Protein AF-A0A662TYP4-F1 (afdb_monomer_lite)

Structure (mmCIF, N/CA/C/O backbone):
data_AF-A0A662TYP4-F1
#
_entry.id   AF-A0A662TYP4-F1
#
loop_
_atom_site.group_PDB
_atom_site.id
_atom_site.type_symbol
_atom_site.label_atom_id
_atom_site.label_alt_id
_atom_site.label_comp_id
_atom_site.label_asym_id
_atom_site.label_entity_id
_atom_site.label_seq_id
_atom_site.pdbx_PDB_ins_code
_atom_site.Cartn_x
_atom_site.Cartn_y
_atom_site.Cartn_z
_atom_site.occupancy
_atom_site.B_iso_or_equiv
_atom_site.auth_seq_id
_atom_site.auth_comp_id
_atom_site.auth_asym_id
_atom_site.auth_atom_id
_atom_site.pdbx_PDB_model_num
ATOM 1 N N . MET A 1 1 ? 7.976 -9.303 -8.285 1.00 63.06 1 MET A N 1
ATOM 2 C CA . MET A 1 1 ? 8.296 -9.335 -6.838 1.00 63.06 1 MET A CA 1
ATOM 3 C C . MET A 1 1 ? 7.030 -8.979 -6.077 1.00 63.06 1 MET A C 1
ATOM 5 O O . MET A 1 1 ? 6.399 -7.990 -6.422 1.00 63.06 1 MET A O 1
ATOM 9 N N . ARG A 1 2 ? 6.602 -9.803 -5.116 1.00 54.44 2 ARG A N 1
ATOM 10 C CA . ARG A 1 2 ? 5.384 -9.561 -4.326 1.00 54.44 2 ARG A CA 1
ATOM 11 C C . ARG A 1 2 ? 5.800 -9.397 -2.871 1.00 54.44 2 ARG A C 1
ATOM 13 O O . ARG A 1 2 ? 6.273 -10.364 -2.279 1.00 54.44 2 ARG A O 1
ATOM 20 N N . GLU A 1 3 ? 5.669 -8.191 -2.330 1.00 59.22 3 GLU A N 1
ATOM 21 C CA . GLU A 1 3 ? 5.973 -7.904 -0.930 1.00 59.22 3 GLU A CA 1
ATOM 22 C C . GLU A 1 3 ? 4.676 -7.585 -0.184 1.00 59.22 3 GLU A C 1
ATOM 24 O O . GLU A 1 3 ? 3.977 -6.606 -0.445 1.00 59.22 3 GLU A O 1
ATOM 29 N N . LYS A 1 4 ? 4.339 -8.439 0.780 1.00 59.81 4 LYS A N 1
ATOM 30 C CA . LYS A 1 4 ? 3.266 -8.157 1.732 1.00 59.81 4 LYS A CA 1
ATOM 31 C C . LYS A 1 4 ? 3.852 -7.270 2.809 1.00 59.81 4 LYS A C 1
ATOM 33 O O . LYS A 1 4 ? 4.57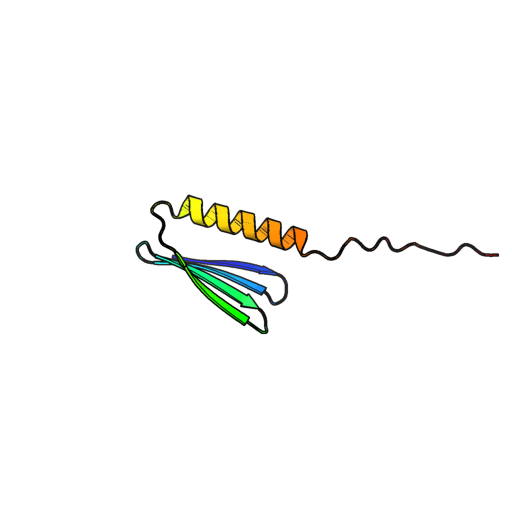1 -7.767 3.672 1.00 59.81 4 LYS A O 1
ATOM 38 N N . ILE A 1 5 ? 3.619 -5.965 2.699 1.00 60.75 5 ILE A N 1
ATOM 39 C CA . ILE A 1 5 ? 4.404 -5.023 3.482 1.00 60.75 5 ILE A CA 1
ATOM 40 C C . ILE A 1 5 ? 3.885 -4.938 4.921 1.00 60.75 5 ILE A C 1
ATOM 42 O O . ILE A 1 5 ? 4.721 -5.078 5.811 1.00 60.75 5 ILE A O 1
ATOM 46 N N . LYS A 1 6 ? 2.580 -4.801 5.227 1.00 60.09 6 LYS A N 1
ATOM 47 C CA . LYS A 1 6 ? 2.146 -4.642 6.641 1.00 60.09 6 LYS A CA 1
ATOM 48 C C . LYS A 1 6 ? 0.721 -5.123 6.950 1.00 60.09 6 LYS A C 1
ATOM 50 O O . LYS A 1 6 ? -0.191 -4.972 6.143 1.00 60.09 6 LYS A O 1
ATOM 55 N N . ILE A 1 7 ? 0.543 -5.658 8.166 1.00 58.28 7 ILE A N 1
ATOM 56 C CA . ILE A 1 7 ? -0.742 -6.047 8.779 1.00 58.28 7 ILE A CA 1
ATOM 57 C C . ILE A 1 7 ? -0.887 -5.271 10.097 1.00 58.28 7 ILE A C 1
ATOM 59 O O . ILE A 1 7 ? 0.018 -5.327 10.9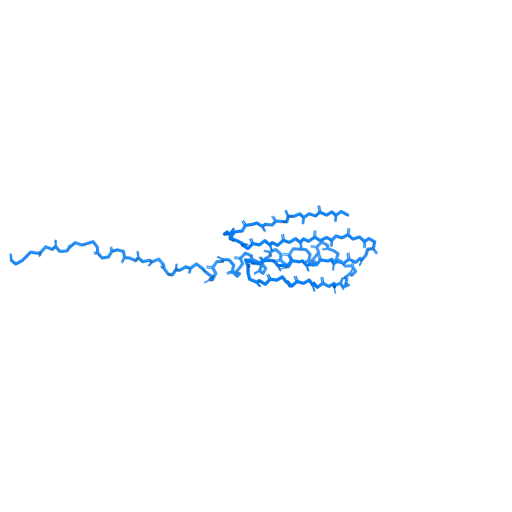32 1.00 58.28 7 ILE A O 1
ATOM 63 N N . LYS A 1 8 ? -2.007 -4.568 10.318 1.00 59.25 8 LYS A N 1
ATOM 64 C CA . LYS A 1 8 ? -2.360 -4.017 11.641 1.00 59.25 8 LYS A CA 1
ATOM 65 C C . LYS A 1 8 ? -3.860 -4.162 11.896 1.00 59.25 8 LYS A C 1
ATOM 67 O O . LYS A 1 8 ? -4.676 -3.583 11.188 1.00 59.25 8 LYS A O 1
ATOM 72 N N . GLY A 1 9 ? -4.205 -4.912 12.944 1.00 66.00 9 GLY A N 1
ATOM 73 C CA . GLY A 1 9 ? -5.581 -5.349 13.184 1.00 66.00 9 GLY A CA 1
ATOM 74 C C . GLY A 1 9 ? -6.024 -6.355 12.119 1.00 66.00 9 GLY A C 1
ATOM 75 O O . GLY A 1 9 ? -5.255 -7.235 11.742 1.00 66.00 9 GLY A O 1
ATOM 76 N N . ASN A 1 10 ? -7.243 -6.181 11.626 1.00 72.12 10 ASN A N 1
ATOM 77 C CA . ASN A 1 10 ? -7.844 -6.874 10.485 1.00 72.12 10 ASN A CA 1
ATOM 78 C C . ASN A 1 10 ? -7.451 -6.268 9.122 1.00 72.12 10 ASN A C 1
ATOM 80 O O . ASN A 1 10 ? -7.843 -6.779 8.075 1.00 72.12 10 ASN A O 1
ATOM 84 N N . LYS A 1 11 ? -6.635 -5.205 9.118 1.00 71.81 11 LYS A N 1
ATOM 85 C CA . LYS A 1 11 ? -6.272 -4.488 7.898 1.00 71.81 11 LYS A CA 1
ATOM 86 C C . LYS A 1 11 ? -4.932 -4.935 7.343 1.00 71.81 11 LYS A C 1
ATOM 88 O O . LYS A 1 11 ? -3.938 -5.010 8.074 1.00 71.81 11 LYS A O 1
ATOM 93 N N . MET A 1 12 ? -4.899 -5.193 6.041 1.00 77.31 12 MET A N 1
ATOM 94 C CA . MET A 1 12 ? -3.718 -5.669 5.325 1.00 77.31 12 MET A CA 1
ATOM 95 C C . MET A 1 12 ? -3.412 -4.764 4.130 1.00 77.31 12 MET A C 1
ATOM 97 O O . MET A 1 12 ? -4.317 -4.378 3.394 1.00 77.31 12 MET A O 1
ATOM 101 N N . LEU A 1 13 ? -2.127 -4.458 3.948 1.00 77.00 13 LEU A N 1
ATOM 102 C CA . LEU A 1 13 ? -1.583 -3.776 2.779 1.00 77.00 13 LEU A CA 1
ATOM 103 C C . LEU A 1 13 ? -0.653 -4.731 2.026 1.00 77.00 13 LEU A C 1
ATOM 105 O O . LEU A 1 13 ? 0.350 -5.199 2.577 1.00 77.00 13 LEU A O 1
ATOM 109 N N . GLU A 1 14 ? -0.949 -4.985 0.758 1.00 79.75 14 GLU A N 1
ATOM 110 C CA . GLU A 1 14 ? -0.042 -5.680 -0.150 1.00 79.75 14 GLU A CA 1
ATOM 111 C C . GLU A 1 14 ? 0.392 -4.770 -1.282 1.00 79.75 14 GLU A C 1
ATOM 113 O O . GLU A 1 14 ? -0.409 -4.052 -1.883 1.00 79.75 14 GLU A O 1
ATOM 118 N N . ILE A 1 15 ? 1.686 -4.849 -1.574 1.00 75.38 15 ILE A N 1
ATOM 119 C CA . ILE A 1 15 ? 2.310 -4.142 -2.672 1.00 75.38 15 ILE A CA 1
ATOM 120 C C . ILE A 1 15 ? 2.935 -5.193 -3.586 1.00 75.38 15 ILE A C 1
ATOM 122 O O . ILE A 1 15 ? 3.777 -6.007 -3.196 1.00 75.38 15 ILE A O 1
ATOM 126 N N . SER A 1 16 ? 2.495 -5.201 -4.832 1.00 75.31 16 SER A N 1
ATOM 127 C CA . SER A 1 16 ? 2.984 -6.107 -5.858 1.00 75.31 16 SER A CA 1
ATOM 128 C C . SER A 1 16 ? 3.639 -5.311 -6.975 1.00 75.31 16 SER A C 1
ATOM 130 O O . SER A 1 16 ? 3.200 -4.220 -7.331 1.00 75.31 16 SER A O 1
ATOM 132 N N . HIS A 1 17 ? 4.725 -5.855 -7.511 1.00 70.69 17 HIS A N 1
ATOM 133 C CA . HIS A 1 17 ? 5.377 -5.313 -8.689 1.00 70.69 17 HIS A CA 1
ATOM 134 C C . HIS A 1 17 ? 5.624 -6.430 -9.688 1.00 70.69 17 HIS A C 1
ATOM 136 O O . HIS A 1 17 ? 6.366 -7.381 -9.404 1.00 70.69 17 HIS A O 1
ATOM 142 N N . ASP A 1 18 ? 5.015 -6.304 -10.859 1.00 70.88 18 ASP A N 1
ATOM 143 C CA . ASP A 1 18 ? 5.263 -7.184 -11.991 1.00 70.88 18 ASP A CA 1
ATOM 144 C C . ASP A 1 18 ? 5.466 -6.351 -13.253 1.00 70.88 18 ASP A C 1
ATOM 146 O O . ASP A 1 18 ? 4.590 -5.595 -13.663 1.00 70.88 18 ASP A O 1
ATOM 150 N N . SER A 1 19 ? 6.642 -6.484 -13.867 1.00 68.31 19 SER A N 1
ATOM 151 C CA . SER A 1 19 ? 6.911 -5.954 -15.206 1.00 68.31 19 SER A CA 1
ATOM 152 C C . SER A 1 19 ? 6.514 -4.472 -15.398 1.00 68.31 19 SER A C 1
ATOM 154 O O . SER A 1 19 ? 5.874 -4.127 -16.389 1.00 68.31 19 SER A O 1
ATOM 156 N N . GLY A 1 20 ? 6.844 -3.597 -14.436 1.00 63.00 20 GLY A N 1
ATOM 157 C CA . GLY A 1 20 ? 6.533 -2.155 -14.474 1.00 63.00 20 GLY A CA 1
ATOM 158 C C . GLY A 1 20 ? 5.126 -1.772 -13.997 1.00 63.00 20 GLY A C 1
ATOM 159 O O . GLY A 1 20 ? 4.775 -0.594 -14.002 1.00 63.00 20 GLY A O 1
ATOM 160 N N . HIS A 1 21 ? 4.321 -2.747 -13.572 1.00 67.88 21 HIS A N 1
ATOM 161 C CA . HIS A 1 21 ? 3.001 -2.528 -12.994 1.00 67.88 21 HIS A CA 1
ATOM 162 C C . HIS A 1 21 ? 3.093 -2.597 -11.478 1.00 67.88 21 HIS A C 1
ATOM 164 O O . HIS A 1 21 ? 3.631 -3.560 -10.924 1.00 67.88 21 HIS A O 1
ATOM 170 N N . PHE A 1 22 ? 2.552 -1.582 -10.813 1.00 72.50 22 PHE A N 1
ATOM 171 C CA . PHE A 1 22 ? 2.468 -1.511 -9.366 1.00 72.50 22 PHE A CA 1
ATOM 172 C C . PHE A 1 22 ? 1.040 -1.857 -8.937 1.00 72.50 22 PHE A C 1
ATOM 174 O O . PHE A 1 22 ? 0.111 -1.113 -9.233 1.00 72.50 22 PHE A O 1
ATOM 181 N N . GLY A 1 23 ? 0.839 -2.983 -8.262 1.00 74.44 23 GLY A N 1
ATOM 182 C CA . GLY A 1 23 ? -0.452 -3.348 -7.685 1.00 74.44 23 GLY A CA 1
ATOM 183 C C . GLY A 1 23 ? -0.482 -3.021 -6.199 1.00 74.44 23 GLY A C 1
ATOM 184 O O . GLY A 1 23 ? 0.375 -3.485 -5.449 1.00 74.44 23 GLY A O 1
ATOM 185 N N . LEU A 1 24 ? -1.471 -2.247 -5.774 1.00 79.12 24 LEU A N 1
ATOM 186 C CA . LEU A 1 24 ? -1.766 -1.950 -4.381 1.00 79.12 24 LEU A CA 1
ATOM 187 C C . LEU A 1 24 ? -3.076 -2.631 -4.010 1.00 79.12 24 LEU A C 1
ATOM 189 O O . LEU A 1 24 ? -4.091 -2.383 -4.655 1.00 79.12 24 LEU A O 1
ATOM 193 N N . ALA A 1 25 ? -3.074 -3.429 -2.953 1.00 78.88 25 ALA A N 1
ATOM 194 C CA . ALA A 1 25 ? -4.301 -3.990 -2.416 1.00 78.88 25 ALA A CA 1
ATOM 195 C C . ALA A 1 25 ? -4.415 -3.686 -0.924 1.00 78.88 25 ALA A C 1
ATOM 197 O O . ALA A 1 25 ? -3.471 -3.887 -0.156 1.00 78.88 25 ALA A O 1
ATOM 198 N N . ILE A 1 26 ? -5.578 -3.165 -0.540 1.00 77.56 26 ILE A N 1
ATOM 199 C CA . ILE A 1 26 ? -5.941 -2.855 0.838 1.00 77.56 26 ILE A CA 1
ATOM 200 C C . ILE A 1 26 ? -7.164 -3.691 1.178 1.00 77.56 26 ILE A C 1
ATOM 202 O O . ILE A 1 26 ? -8.182 -3.623 0.487 1.00 77.56 26 ILE A O 1
ATOM 206 N N . TRP A 1 27 ? -7.067 -4.454 2.258 1.00 79.75 27 TRP A N 1
ATOM 207 C CA . TRP A 1 27 ? -8.173 -5.251 2.775 1.00 79.75 27 TRP A CA 1
ATOM 208 C C . TRP A 1 27 ? -8.482 -4.857 4.210 1.00 79.75 27 TRP A C 1
ATOM 210 O O . TRP A 1 27 ? -7.568 -4.565 4.981 1.00 79.75 27 TRP A O 1
ATOM 220 N N . ASP A 1 28 ? -9.764 -4.892 4.541 1.00 77.06 28 ASP A N 1
ATOM 221 C CA . ASP A 1 28 ? -10.336 -4.962 5.884 1.00 77.06 28 ASP A CA 1
ATOM 222 C C . ASP A 1 28 ? -11.394 -6.088 5.877 1.00 77.06 28 ASP A C 1
ATOM 224 O O . ASP A 1 28 ? -11.712 -6.625 4.812 1.00 77.06 28 ASP A O 1
ATOM 228 N N . ASP A 1 29 ? -11.969 -6.438 7.026 1.00 72.44 29 ASP A N 1
ATOM 229 C CA . ASP A 1 29 ? -12.964 -7.516 7.150 1.00 72.44 29 ASP A CA 1
ATOM 230 C C . ASP A 1 29 ? -14.212 -7.294 6.270 1.00 72.44 29 ASP A C 1
ATOM 232 O O . ASP A 1 29 ? -14.896 -8.250 5.905 1.00 72.44 29 ASP A O 1
ATOM 236 N N . GLU A 1 30 ? -14.506 -6.041 5.910 1.00 70.25 30 GLU A N 1
ATOM 237 C CA . GLU A 1 30 ? -15.706 -5.658 5.157 1.00 70.25 30 GLU A CA 1
ATOM 238 C C . GLU A 1 30 ? -15.431 -5.264 3.698 1.00 70.25 30 GLU A C 1
ATOM 240 O O . GLU A 1 30 ? -16.325 -5.360 2.855 1.00 70.25 30 GLU A O 1
ATOM 245 N N . ILE A 1 31 ? -14.223 -4.780 3.383 1.00 73.00 31 ILE A N 1
ATOM 246 C CA . ILE A 1 31 ? -13.931 -4.124 2.102 1.00 73.00 31 ILE A CA 1
ATOM 247 C C . ILE A 1 31 ? -12.551 -4.534 1.585 1.00 73.00 31 ILE A C 1
ATOM 249 O O . ILE A 1 31 ? -11.557 -4.490 2.307 1.00 73.00 31 ILE A O 1
ATOM 253 N N . SER A 1 32 ? -12.487 -4.845 0.289 1.00 75.44 32 SER A N 1
ATOM 254 C CA . SER A 1 32 ? -11.244 -4.993 -0.468 1.00 75.44 32 SER A CA 1
ATOM 255 C C . SER A 1 32 ? -11.167 -3.952 -1.581 1.00 75.44 32 SER A C 1
ATOM 257 O O . SER A 1 32 ? -12.073 -3.879 -2.414 1.00 75.44 32 SER A O 1
ATOM 259 N N . VAL A 1 33 ? -10.079 -3.186 -1.627 1.00 75.00 33 VAL A N 1
ATOM 260 C CA . VAL A 1 33 ? -9.781 -2.245 -2.714 1.00 75.00 33 VAL A CA 1
ATOM 261 C C . VAL A 1 33 ? -8.464 -2.639 -3.364 1.00 75.00 33 VAL A C 1
ATOM 263 O O . VAL A 1 33 ? -7.456 -2.794 -2.679 1.00 75.00 33 VAL A O 1
ATOM 266 N N . GLU A 1 34 ? -8.472 -2.762 -4.687 1.00 77.31 34 GLU A N 1
ATOM 267 C CA . GLU A 1 34 ? -7.286 -3.016 -5.500 1.00 77.31 34 GLU A CA 1
ATOM 268 C C . GLU A 1 34 ? -7.084 -1.859 -6.484 1.00 77.31 34 GLU A C 1
ATOM 270 O O . GLU A 1 34 ? -8.026 -1.402 -7.133 1.00 77.31 34 GLU A O 1
ATOM 275 N N . LEU A 1 35 ? -5.855 -1.358 -6.567 1.00 75.94 35 LEU A N 1
ATOM 276 C CA . LEU A 1 35 ? -5.452 -0.255 -7.430 1.00 75.94 35 LEU A CA 1
ATOM 277 C C . LEU A 1 35 ? -4.213 -0.672 -8.217 1.00 75.94 35 LEU A C 1
ATOM 279 O O . LEU A 1 35 ? -3.237 -1.152 -7.647 1.00 75.94 35 LEU A O 1
ATOM 283 N N . THR A 1 36 ? -4.222 -0.434 -9.525 1.00 76.00 36 THR A N 1
ATOM 284 C CA . THR A 1 36 ? -3.025 -0.557 -10.362 1.00 76.00 36 THR A CA 1
ATOM 285 C C . THR A 1 36 ? -2.477 0.833 -10.649 1.00 76.00 36 THR A C 1
ATOM 287 O O . THR A 1 36 ? -3.180 1.690 -11.182 1.00 76.00 36 THR A O 1
ATOM 290 N N . LEU A 1 37 ? -1.221 1.060 -10.283 1.00 73.50 37 LEU A N 1
ATOM 291 C CA . LEU A 1 37 ? -0.482 2.291 -10.512 1.00 73.50 37 LEU A CA 1
ATOM 292 C C . LEU A 1 37 ? 0.639 2.039 -11.526 1.00 73.50 37 LEU A C 1
ATOM 294 O O . LEU A 1 37 ? 1.194 0.942 -11.624 1.00 73.50 37 LEU A O 1
ATOM 298 N N . TYR A 1 38 ? 0.987 3.092 -12.256 1.00 70.75 38 TYR A N 1
ATOM 299 C CA . TYR A 1 38 ? 2.113 3.111 -13.180 1.00 70.75 38 TYR A CA 1
ATOM 300 C C . TYR A 1 38 ? 3.135 4.118 -12.659 1.00 70.75 38 TYR A C 1
ATOM 302 O O . TYR A 1 38 ? 2.789 5.272 -12.410 1.00 70.75 38 TYR A O 1
ATOM 310 N N . SER A 1 39 ? 4.377 3.676 -12.474 1.00 71.19 39 SER A N 1
ATOM 311 C CA . SER A 1 39 ? 5.495 4.525 -12.059 1.00 71.19 39 SER A CA 1
ATOM 312 C C . SER A 1 39 ? 6.760 4.088 -12.784 1.00 71.19 39 SER A C 1
ATOM 314 O O . SER A 1 39 ? 7.011 2.893 -12.932 1.00 71.19 39 SER A O 1
ATOM 316 N N . ASP A 1 40 ? 7.550 5.059 -13.222 1.00 77.06 40 ASP A N 1
ATOM 317 C CA . ASP A 1 40 ? 8.908 4.874 -13.735 1.00 77.06 40 ASP A CA 1
ATOM 318 C C . ASP A 1 40 ? 9.934 4.674 -12.605 1.00 77.06 40 ASP A C 1
ATOM 320 O O . ASP A 1 40 ? 11.002 4.106 -12.830 1.00 77.06 40 ASP A O 1
ATOM 324 N N . ASP A 1 41 ? 9.580 5.070 -11.380 1.00 82.69 41 ASP A N 1
ATOM 325 C CA . ASP A 1 41 ? 10.379 4.893 -10.170 1.00 82.69 41 ASP A CA 1
ATOM 326 C C . ASP A 1 41 ? 9.594 4.095 -9.114 1.00 82.69 41 ASP A C 1
ATOM 328 O O . ASP A 1 41 ? 8.763 4.623 -8.362 1.00 82.69 41 ASP A O 1
ATOM 332 N N . PHE A 1 42 ? 9.830 2.780 -9.095 1.00 76.69 42 PHE A N 1
ATOM 333 C CA . PHE A 1 42 ? 9.187 1.84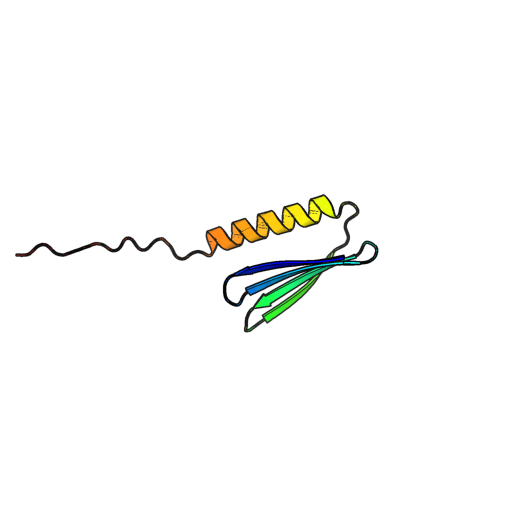9 -8.164 1.00 76.69 42 PHE A CA 1
ATOM 334 C C . PHE A 1 42 ? 9.567 2.130 -6.705 1.00 76.69 42 PHE A C 1
ATOM 336 O O . PHE A 1 42 ? 8.709 2.109 -5.824 1.00 76.69 42 PHE A O 1
ATOM 343 N N . GLU A 1 43 ? 10.845 2.402 -6.445 1.00 81.31 43 GLU A N 1
ATOM 344 C CA . GLU A 1 43 ? 11.374 2.572 -5.091 1.00 81.31 43 GLU A CA 1
ATOM 345 C C . GLU A 1 43 ? 10.785 3.817 -4.429 1.00 81.31 43 GLU A C 1
ATOM 347 O O . GLU A 1 43 ? 10.346 3.768 -3.276 1.00 81.31 43 GLU A O 1
ATOM 352 N N . LYS A 1 44 ? 10.693 4.919 -5.182 1.00 85.50 44 LYS A N 1
ATOM 353 C CA . LYS A 1 44 ? 10.070 6.153 -4.704 1.00 85.50 44 LYS A CA 1
ATOM 354 C C . LYS A 1 44 ? 8.588 5.962 -4.387 1.00 85.50 44 LYS A C 1
ATOM 356 O O . LYS A 1 44 ? 8.141 6.393 -3.324 1.00 85.50 44 LYS A O 1
ATOM 361 N N . LEU A 1 45 ? 7.836 5.300 -5.271 1.00 82.38 45 LEU A N 1
ATOM 362 C CA . LEU A 1 45 ? 6.413 5.036 -5.046 1.00 82.38 45 LEU A CA 1
ATOM 363 C C . LEU A 1 45 ? 6.196 4.115 -3.835 1.00 82.38 45 LEU A C 1
ATOM 365 O O . LEU A 1 45 ? 5.356 4.407 -2.984 1.00 82.38 45 LEU A O 1
ATOM 369 N N . ARG A 1 46 ? 6.986 3.039 -3.717 1.00 81.50 46 ARG A N 1
ATOM 370 C CA . ARG A 1 46 ? 6.933 2.116 -2.575 1.00 81.50 46 ARG A CA 1
ATOM 371 C C . ARG A 1 46 ? 7.182 2.849 -1.257 1.00 81.50 46 ARG A C 1
ATOM 373 O O . ARG A 1 46 ? 6.451 2.632 -0.293 1.00 81.50 46 ARG A O 1
ATOM 380 N N . ASN A 1 47 ? 8.195 3.713 -1.206 1.00 86.06 47 ASN A N 1
ATOM 381 C CA . ASN A 1 47 ? 8.528 4.460 0.007 1.00 86.06 47 ASN A CA 1
ATOM 382 C C . ASN A 1 47 ? 7.418 5.454 0.383 1.00 86.06 47 ASN A C 1
ATOM 38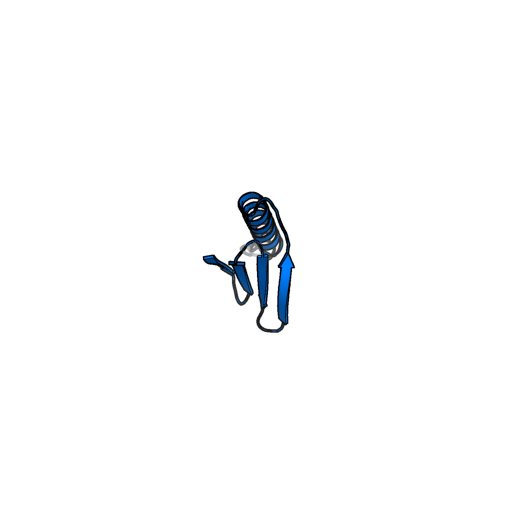4 O O . ASN A 1 47 ? 7.001 5.465 1.537 1.00 86.06 47 ASN A O 1
ATOM 388 N N . ALA A 1 48 ? 6.862 6.189 -0.587 1.00 86.12 48 ALA A N 1
ATOM 389 C CA . ALA A 1 48 ? 5.758 7.120 -0.343 1.00 86.12 48 ALA A CA 1
ATOM 390 C C . ALA A 1 48 ? 4.498 6.420 0.199 1.00 86.12 48 ALA A C 1
ATOM 392 O O . ALA A 1 48 ? 3.852 6.920 1.117 1.00 86.12 48 ALA A O 1
ATOM 393 N N . ILE A 1 49 ? 4.157 5.240 -0.329 1.00 84.50 49 ILE A N 1
ATOM 394 C CA . ILE A 1 49 ? 3.013 4.457 0.164 1.00 84.50 49 ILE A CA 1
ATOM 395 C C . ILE A 1 49 ? 3.275 3.931 1.577 1.00 84.50 49 ILE A C 1
ATOM 397 O O . ILE A 1 49 ? 2.371 3.937 2.410 1.00 84.50 49 ILE A O 1
ATOM 401 N N . ASN A 1 50 ? 4.506 3.507 1.867 1.00 81.81 50 ASN A N 1
ATOM 402 C CA . ASN A 1 50 ? 4.883 3.077 3.210 1.00 81.81 50 ASN A CA 1
ATOM 403 C C . ASN A 1 50 ? 4.790 4.209 4.236 1.00 81.81 50 ASN A C 1
ATOM 405 O O . ASN A 1 50 ? 4.304 3.966 5.338 1.00 81.81 50 ASN A O 1
ATOM 409 N N . GLU A 1 51 ? 5.238 5.416 3.887 1.00 87.81 51 GLU A N 1
ATOM 410 C CA . GLU A 1 51 ? 5.120 6.607 4.738 1.00 87.81 51 GLU A CA 1
ATOM 411 C C . GLU A 1 51 ? 3.649 6.953 4.988 1.00 87.81 51 GLU A C 1
ATOM 413 O O . GLU A 1 51 ? 3.218 6.997 6.139 1.00 87.81 51 GLU A O 1
ATOM 418 N N . ALA A 1 52 ? 2.846 7.059 3.924 1.00 84.50 52 ALA A N 1
ATOM 419 C CA . ALA A 1 52 ? 1.418 7.355 4.033 1.00 84.50 52 ALA A CA 1
ATOM 420 C C . ALA A 1 52 ? 0.655 6.315 4.874 1.00 84.50 52 ALA A C 1
ATOM 422 O O . ALA A 1 52 ? -0.262 6.658 5.621 1.00 84.50 52 ALA A O 1
ATOM 423 N N . TRP A 1 53 ? 1.034 5.037 4.773 1.00 81.75 53 TRP A N 1
ATOM 424 C CA . TRP A 1 53 ? 0.452 3.979 5.593 1.00 81.75 53 TRP A CA 1
ATOM 425 C C . TRP A 1 53 ? 0.797 4.142 7.077 1.00 81.75 53 TRP A C 1
ATOM 427 O O . TRP A 1 53 ? -0.084 4.002 7.922 1.00 81.75 53 TRP A O 1
ATOM 437 N N . GLU A 1 54 ? 2.055 4.439 7.414 1.00 83.25 54 GLU A N 1
ATOM 438 C CA . GLU A 1 54 ? 2.467 4.663 8.806 1.00 83.25 54 GLU A CA 1
ATOM 439 C C . GLU A 1 54 ? 1.794 5.892 9.421 1.00 83.25 54 GLU A C 1
ATOM 441 O O . GLU A 1 54 ? 1.323 5.813 10.559 1.00 83.25 54 GLU A O 1
ATOM 446 N N . ASP A 1 55 ? 1.683 6.983 8.663 1.00 85.94 55 ASP A N 1
ATOM 447 C CA . ASP A 1 55 ? 0.996 8.202 9.095 1.00 85.94 55 ASP A CA 1
ATOM 448 C C . ASP A 1 55 ? -0.479 7.919 9.384 1.00 85.94 55 ASP A C 1
ATOM 450 O O . ASP A 1 55 ? -0.974 8.188 10.482 1.00 85.94 55 ASP A O 1
ATOM 454 N N . TRP A 1 56 ? -1.167 7.253 8.454 1.00 81.25 56 TRP A N 1
ATOM 455 C CA . TRP A 1 56 ? -2.554 6.850 8.655 1.00 81.25 56 TRP A CA 1
ATOM 456 C C . TRP A 1 56 ? -2.718 5.923 9.869 1.00 81.25 56 TRP A C 1
ATOM 458 O O . TRP A 1 56 ? -3.634 6.090 10.676 1.00 81.25 56 TRP A O 1
ATOM 468 N N . LEU A 1 57 ? -1.797 4.972 10.061 1.00 75.31 57 LEU A N 1
ATOM 469 C CA . LEU A 1 57 ? -1.788 4.092 11.230 1.00 75.31 57 LEU A CA 1
ATOM 470 C C . LEU A 1 57 ? -1.510 4.820 12.547 1.00 75.31 57 LEU A C 1
ATOM 472 O O . LEU A 1 57 ? -1.848 4.283 13.613 1.00 75.31 57 LEU A O 1
ATOM 476 N N . PHE A 1 58 ? -0.807 5.946 12.513 1.00 78.50 58 PHE A N 1
ATOM 477 C CA . PHE A 1 58 ? -0.564 6.788 13.673 1.00 78.50 58 PHE A CA 1
ATOM 478 C C . PHE A 1 58 ? -1.819 7.590 14.024 1.00 78.50 58 PHE A C 1
ATOM 480 O O . PHE A 1 58 ? -2.259 7.536 15.173 1.00 78.50 58 PHE A O 1
ATOM 487 N N . GLU A 1 59 ? -2.440 8.231 13.035 1.00 79.50 59 GLU A N 1
ATOM 488 C CA . GLU A 1 59 ? -3.671 9.016 13.190 1.00 79.50 59 GLU A CA 1
ATOM 489 C C . GLU A 1 59 ? -4.877 8.165 13.599 1.00 79.50 59 GLU A C 1
ATOM 491 O O . GLU A 1 59 ? -5.727 8.608 14.368 1.00 79.50 59 GLU A O 1
ATOM 496 N N . SER A 1 60 ? -4.945 6.912 13.142 1.00 72.00 60 SER A N 1
ATOM 497 C CA . SER A 1 60 ? -6.050 6.003 13.453 1.00 72.00 60 SER A CA 1
ATOM 498 C C . SER A 1 60 ? -5.993 5.415 14.871 1.00 72.00 60 SER A C 1
ATOM 500 O O . SER A 1 60 ? -6.803 4.546 15.207 1.00 72.00 60 SER A O 1
ATOM 502 N N . ARG A 1 61 ? -4.996 5.777 15.690 1.00 68.31 61 ARG A N 1
ATOM 503 C CA . ARG A 1 61 ? -4.908 5.298 17.075 1.00 68.31 61 ARG A CA 1
ATOM 504 C C . ARG A 1 61 ? -5.964 6.022 17.910 1.00 68.31 61 ARG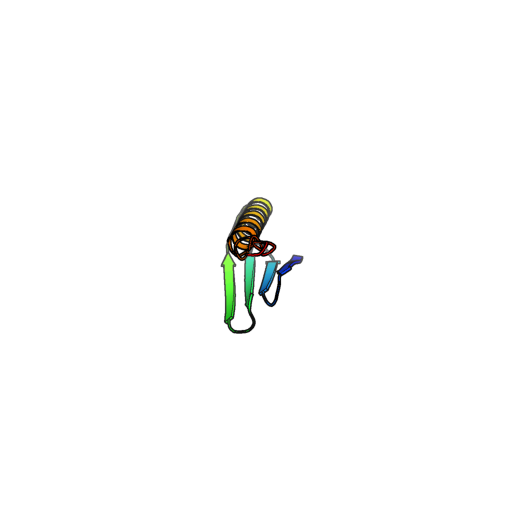 A C 1
ATOM 506 O O . ARG A 1 61 ? -6.065 7.243 17.813 1.00 68.31 61 ARG A O 1
ATOM 513 N N . PRO A 1 62 ? -6.732 5.310 18.757 1.00 66.44 62 PRO A N 1
ATOM 514 C CA . PRO A 1 62 ? -7.603 5.989 19.701 1.00 66.44 62 PRO A CA 1
ATOM 515 C C . PRO A 1 62 ? -6.760 6.946 20.558 1.00 66.44 62 PRO A C 1
ATOM 517 O O . PRO A 1 62 ? -5.607 6.616 20.872 1.00 66.44 62 PRO A O 1
ATOM 520 N N . PRO A 1 63 ? -7.300 8.123 20.926 1.00 68.62 63 PRO A N 1
ATOM 521 C CA . PRO A 1 63 ? -6.600 9.033 21.819 1.00 68.62 63 PRO A CA 1
ATOM 522 C C . PRO A 1 63 ? -6.184 8.260 23.069 1.00 68.62 63 PRO A C 1
ATOM 524 O O . PRO A 1 63 ? -6.956 7.441 23.574 1.00 68.62 63 PRO A O 1
ATOM 527 N N . LEU A 1 64 ? -4.957 8.494 23.546 1.00 58.97 64 LEU A N 1
ATOM 528 C CA . LEU A 1 64 ? -4.496 7.936 24.814 1.00 58.97 64 LEU A CA 1
ATOM 529 C C . LEU A 1 64 ? -5.522 8.326 25.878 1.00 58.97 64 LEU A C 1
ATOM 531 O O . LEU A 1 64 ? -5.610 9.490 26.268 1.00 58.97 64 LEU A O 1
ATOM 535 N N . SER A 1 65 ? -6.331 7.361 26.314 1.00 57.69 65 SER A N 1
ATOM 536 C CA . SER A 1 65 ? -7.215 7.552 27.446 1.00 57.69 65 SER A CA 1
ATOM 537 C C . SER A 1 65 ? -6.309 7.743 28.653 1.00 57.69 65 SER A C 1
ATOM 539 O O . SER A 1 65 ? -5.752 6.771 29.172 1.00 57.69 65 SER A O 1
ATOM 541 N N . PHE A 1 66 ? -6.130 8.989 29.089 1.00 55.59 66 PHE A N 1
ATOM 542 C CA . PHE A 1 66 ? -5.693 9.246 30.449 1.00 55.59 66 PHE A CA 1
ATOM 543 C C . PHE A 1 66 ? -6.739 8.584 31.336 1.00 55.59 66 PHE A C 1
ATOM 545 O O . PHE A 1 66 ? -7.876 9.037 31.431 1.00 55.59 66 PHE A O 1
ATOM 552 N N . SER A 1 67 ? -6.381 7.442 31.913 1.00 52.44 67 SER A N 1
ATOM 553 C CA . SER A 1 67 ? -7.121 6.923 33.046 1.00 52.44 67 SER A CA 1
ATOM 554 C C . SER A 1 67 ? -6.933 7.976 34.131 1.00 52.44 67 SER A C 1
ATOM 556 O O . SER A 1 67 ? -5.844 8.066 34.699 1.00 52.4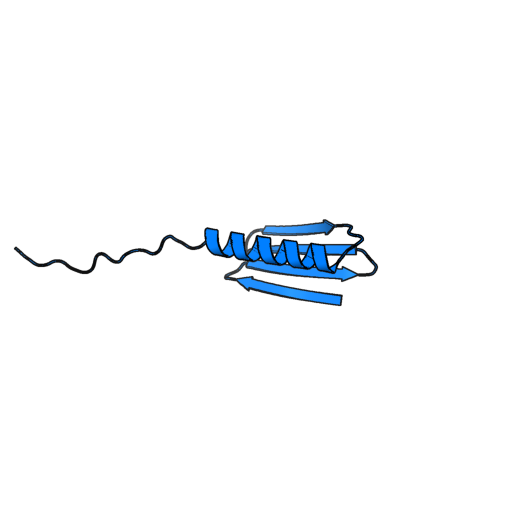4 67 SER A O 1
ATOM 558 N N . GLU A 1 68 ? -7.933 8.833 34.353 1.00 56.06 68 GLU A N 1
ATOM 559 C CA . GLU A 1 68 ? -8.029 9.620 35.581 1.00 56.06 68 GLU A CA 1
ATOM 560 C C . GLU A 1 68 ? -8.090 8.613 36.727 1.00 56.06 68 GLU A C 1
ATOM 562 O O . GLU A 1 68 ? -9.131 8.065 37.090 1.00 56.06 68 GLU A O 1
ATOM 567 N N . GLY A 1 69 ? -6.904 8.271 37.219 1.00 55.78 69 GLY A N 1
ATOM 568 C CA . GLY A 1 69 ? -6.724 7.436 38.376 1.00 55.78 69 GLY A CA 1
ATOM 569 C C . GLY A 1 69 ? -7.244 8.183 39.589 1.00 55.78 69 GLY A C 1
ATOM 570 O O . GLY A 1 69 ? -6.573 9.070 40.099 1.00 55.78 69 GLY A O 1
ATOM 571 N N . GLY A 1 70 ? -8.409 7.748 40.056 1.00 51.50 70 GLY A N 1
ATOM 572 C CA . GLY A 1 70 ? -8.656 7.549 41.476 1.00 51.50 70 GLY A CA 1
ATOM 573 C C . GLY A 1 70 ? -8.987 8.800 42.277 1.00 51.50 70 GLY A C 1
ATOM 574 O O . GLY A 1 70 ? -8.112 9.494 42.785 1.00 51.50 70 GLY A O 1
ATOM 575 N N . ASP A 1 71 ? -10.287 8.977 42.485 1.00 68.56 71 ASP A N 1
ATOM 576 C CA . ASP A 1 71 ? -10.887 9.103 43.814 1.00 68.56 71 ASP A CA 1
ATOM 577 C C . ASP A 1 71 ? -9.888 9.177 44.991 1.00 68.56 71 ASP A C 1
ATOM 579 O O . ASP A 1 71 ? -9.252 8.192 45.378 1.00 68.56 71 ASP A O 1
ATOM 583 N N . LYS A 1 72 ? -9.823 10.350 45.618 1.00 57.75 72 LYS A N 1
ATOM 584 C CA . LYS A 1 72 ? -9.672 10.446 47.068 1.00 57.75 72 LYS A CA 1
ATOM 585 C C . LYS A 1 72 ? -10.787 11.338 47.595 1.00 57.75 72 LYS A C 1
ATOM 587 O O . LYS A 1 72 ? -10.608 12.543 47.714 1.00 57.75 72 LYS A O 1
ATOM 592 N N . GLY A 1 73 ? -11.930 10.714 47.858 1.00 63.88 73 GLY A N 1
ATOM 593 C CA . GLY A 1 73 ? -12.449 10.583 49.216 1.00 63.88 73 GLY A CA 1
ATOM 594 C C . GLY A 1 73 ? -12.898 11.880 49.884 1.00 63.88 73 GLY A C 1
ATOM 595 O O . GLY A 1 73 ? -12.095 12.759 50.175 1.00 63.88 73 GLY A O 1
ATOM 596 N N . ARG A 1 74 ? -14.203 11.913 50.167 1.00 56.09 74 ARG A N 1
ATOM 597 C CA . ARG A 1 74 ? -14.869 12.761 51.165 1.00 56.09 74 ARG A CA 1
ATOM 598 C C . ARG A 1 74 ? -14.060 12.999 52.439 1.00 56.09 74 ARG A C 1
ATOM 600 O O . ARG A 1 74 ? -13.439 12.031 52.930 1.00 56.09 74 ARG A O 1
#

Secondary structure (DSSP, 8-state):
-EEEEEEETTEEEEEEEETTEEEEEEE-SS-EEEEEEE-S-HHHHHHHHHHHHHHHHHHTSPP-----------

Radius of gyration: 18.56 Å; chains: 1; bounding box: 27×22×66 Å

Foldseek 3Di:
DKDFDDDDDQWTWTWDDDPQWTWIWIDHPVDIDIDIDGDPDPPVVVVVVVVVVVVVVVVPDDPPPPPPDDDDDD

Sequence (74 aa):
MREKIKIKGNKMLEISHDSGHFGLAIWDDEISVELTLYSDDFEKLRNAINEAWEDWLFESRPPLSFSEGGDKGR

pLDDT: mean 71.81, std 9.56, range [51.5, 87.81]